Protein AF-A0A2P2IN54-F1 (afdb_monomer_lite)

Sequence (58 aa):
MRQLKKAAAALKGSDNRRATNVSAWLDAQQNRLNLPILLTTTIGSFPQTMDLRRDFRG

Organism: Rhizophora mucronata (NCBI:txid61149)

Structure (mmCIF, N/CA/C/O backbone):
data_AF-A0A2P2IN54-F1
#
_entry.id   AF-A0A2P2IN54-F1
#
loop_
_atom_site.group_PDB
_atom_site.id
_atom_site.type_symbol
_atom_site.label_atom_id
_atom_site.label_alt_id
_atom_site.label_comp_id
_atom_site.label_asym_id
_atom_site.label_entity_id
_atom_site.label_seq_id
_atom_site.pdbx_PDB_ins_code
_atom_site.Cartn_x
_atom_site.Cartn_y
_atom_site.Cartn_z
_atom_site.occupancy
_atom_site.B_iso_or_equiv
_atom_site.auth_seq_id
_atom_site.auth_comp_id
_atom_site.auth_asym_id
_atom_site.auth_atom_id
_atom_site.pdbx_PDB_model_num
ATOM 1 N N . MET A 1 1 ? 13.655 -25.652 -9.156 1.00 62.81 1 MET A N 1
ATOM 2 C CA . MET A 1 1 ? 14.841 -24.883 -9.622 1.00 62.81 1 MET A CA 1
ATOM 3 C C . MET A 1 1 ? 14.703 -24.236 -11.004 1.00 62.81 1 MET A C 1
ATOM 5 O O . MET A 1 1 ? 15.124 -23.096 -11.152 1.00 62.81 1 MET A O 1
ATOM 9 N N . ARG A 1 2 ? 14.134 -24.901 -12.025 1.00 74.81 2 ARG A N 1
ATOM 10 C CA . ARG A 1 2 ? 14.082 -24.360 -13.404 1.00 74.81 2 ARG A CA 1
ATOM 11 C C . ARG A 1 2 ? 13.203 -23.102 -13.560 1.00 74.81 2 ARG A C 1
ATOM 13 O O . ARG A 1 2 ? 13.585 -22.191 -14.283 1.00 74.81 2 ARG A O 1
ATOM 20 N N . GLN A 1 3 ? 12.075 -23.024 -12.847 1.00 84.12 3 GLN A N 1
ATOM 21 C CA . GLN A 1 3 ? 11.165 -21.865 -12.891 1.00 84.12 3 GLN A CA 1
ATOM 22 C C . GLN A 1 3 ? 11.748 -20.609 -12.221 1.00 84.12 3 GLN A C 1
ATOM 24 O O . GLN A 1 3 ? 11.680 -19.537 -12.811 1.00 84.12 3 GLN A O 1
ATOM 29 N N . LEU A 1 4 ? 12.398 -20.746 -11.057 1.00 90.69 4 LEU A N 1
ATOM 30 C CA . LEU A 1 4 ? 13.042 -19.625 -10.354 1.00 90.69 4 LEU A CA 1
ATOM 31 C C . LEU A 1 4 ? 14.101 -18.939 -11.230 1.00 90.69 4 LEU A C 1
ATOM 33 O O . LEU A 1 4 ? 14.093 -17.722 -11.381 1.00 90.69 4 LEU A O 1
ATOM 37 N N . LYS A 1 5 ? 14.978 -19.732 -11.863 1.00 91.12 5 LYS A N 1
ATOM 38 C CA . LYS A 1 5 ? 16.031 -19.210 -12.748 1.00 91.12 5 LYS A CA 1
ATOM 39 C C . LYS A 1 5 ? 15.454 -18.474 -13.962 1.00 91.12 5 LYS A C 1
ATOM 41 O O . LYS A 1 5 ? 15.979 -17.438 -14.348 1.00 91.12 5 LYS A O 1
ATOM 46 N N . LYS A 1 6 ? 14.358 -18.985 -14.537 1.00 92.94 6 LYS A N 1
ATOM 47 C CA . LYS A 1 6 ? 13.667 -18.340 -15.663 1.00 92.94 6 LYS A CA 1
ATOM 48 C C . LYS A 1 6 ? 13.025 -17.010 -15.252 1.00 92.94 6 LYS A C 1
ATOM 50 O O . LYS A 1 6 ? 13.129 -16.049 -16.000 1.00 92.94 6 LYS A O 1
ATOM 55 N N . ALA A 1 7 ? 12.400 -16.954 -14.075 1.00 89.94 7 ALA A N 1
ATOM 56 C CA . ALA A 1 7 ? 11.790 -15.731 -13.555 1.00 89.94 7 ALA A CA 1
ATOM 57 C C . ALA A 1 7 ? 12.843 -14.650 -13.268 1.00 89.94 7 ALA A C 1
ATOM 59 O O . ALA A 1 7 ? 12.667 -13.507 -13.670 1.00 89.94 7 ALA A O 1
ATOM 60 N N . ALA A 1 8 ? 13.971 -15.027 -12.659 1.00 90.31 8 ALA A N 1
ATOM 61 C CA . ALA A 1 8 ? 15.070 -14.101 -12.393 1.00 90.31 8 ALA A CA 1
ATOM 62 C C . ALA A 1 8 ? 15.694 -13.541 -13.684 1.00 90.31 8 ALA A C 1
ATOM 64 O O . ALA A 1 8 ? 15.975 -12.352 -13.762 1.00 90.31 8 ALA A O 1
ATOM 65 N N . ALA A 1 9 ? 15.865 -14.375 -14.716 1.00 92.19 9 ALA A N 1
ATOM 66 C CA . ALA A 1 9 ? 16.406 -13.942 -16.007 1.00 92.19 9 ALA A CA 1
ATOM 67 C C . ALA A 1 9 ? 15.448 -13.044 -16.814 1.00 92.19 9 ALA A C 1
ATOM 69 O O . ALA A 1 9 ? 15.888 -12.352 -17.726 1.00 92.19 9 ALA A O 1
ATOM 70 N N . ALA A 1 10 ? 14.147 -13.069 -16.508 1.00 92.62 10 ALA A N 1
ATOM 71 C CA . ALA A 1 10 ? 13.141 -12.255 -17.185 1.00 92.62 10 ALA A CA 1
ATOM 72 C C . ALA A 1 10 ? 13.005 -10.835 -16.602 1.00 92.62 10 ALA A C 1
ATOM 74 O O . ALA A 1 10 ? 12.293 -10.021 -17.190 1.00 92.62 10 ALA A O 1
ATOM 75 N N . LEU A 1 11 ? 13.666 -10.544 -15.472 1.00 92.69 11 LEU A N 1
ATOM 76 C CA . LEU A 1 11 ? 13.656 -9.224 -14.843 1.00 92.69 11 LEU A CA 1
ATOM 77 C C . LEU A 1 11 ? 14.322 -8.187 -15.751 1.00 92.69 11 LEU A C 1
ATOM 79 O O . LEU A 1 11 ? 15.445 -8.371 -16.224 1.00 92.69 11 LEU A O 1
ATOM 83 N N . LYS A 1 12 ? 13.639 -7.066 -15.964 1.00 92.12 12 LYS A N 1
ATOM 84 C CA . LYS A 1 12 ? 14.143 -5.908 -16.702 1.00 92.12 12 LYS A CA 1
ATOM 85 C C . LYS A 1 12 ? 14.627 -4.847 -15.723 1.00 92.12 12 LYS A C 1
ATOM 87 O O . LYS A 1 12 ? 14.078 -4.676 -14.638 1.00 92.12 12 LYS A O 1
ATOM 92 N N . GLY A 1 13 ? 15.609 -4.048 -16.140 1.00 87.06 13 GLY A N 1
ATOM 93 C CA . GLY A 1 13 ? 16.138 -2.950 -15.319 1.00 87.06 13 GLY A CA 1
ATOM 94 C C . GLY A 1 13 ? 15.104 -1.879 -14.939 1.00 87.06 13 GLY A C 1
ATOM 95 O O . GLY A 1 13 ? 15.349 -1.108 -14.019 1.00 87.06 13 GLY A O 1
ATOM 96 N N . SER A 1 14 ? 13.958 -1.841 -15.626 1.00 89.19 14 SER A N 1
ATOM 97 C CA . SER A 1 14 ? 12.826 -0.948 -15.364 1.00 89.19 14 SER A CA 1
ATOM 98 C C . SER A 1 14 ? 11.810 -1.490 -14.359 1.00 89.19 14 SER A C 1
ATOM 100 O O . SER A 1 14 ? 10.963 -0.726 -13.908 1.00 89.19 14 SER A O 1
ATOM 102 N N . ASP A 1 15 ? 11.859 -2.778 -14.009 1.00 91.62 15 ASP A N 1
ATOM 103 C CA . ASP A 1 15 ? 10.840 -3.418 -13.157 1.00 91.62 15 ASP A CA 1
ATOM 104 C C . ASP A 1 15 ? 10.878 -2.904 -11.707 1.00 91.62 15 ASP A C 1
ATOM 106 O O . ASP A 1 15 ? 9.942 -3.095 -10.934 1.00 91.62 15 ASP A O 1
ATOM 110 N N . ASN A 1 16 ? 11.950 -2.200 -11.341 1.00 89.12 16 ASN A N 1
ATOM 111 C CA . ASN A 1 16 ? 12.099 -1.490 -10.073 1.00 89.12 16 ASN A CA 1
ATOM 112 C C . ASN A 1 16 ? 11.365 -0.135 -10.029 1.00 89.12 16 ASN A C 1
ATOM 114 O O . ASN A 1 16 ? 11.330 0.505 -8.978 1.00 89.12 16 ASN A O 1
ATOM 118 N N . ARG A 1 17 ? 10.805 0.331 -11.151 1.00 90.81 17 ARG A N 1
ATOM 119 C CA . ARG A 1 17 ? 10.110 1.616 -11.261 1.00 90.81 17 ARG A CA 1
ATOM 120 C C . ARG A 1 17 ? 8.640 1.391 -11.570 1.00 90.81 17 ARG A C 1
ATOM 122 O O . ARG A 1 17 ? 8.263 0.518 -12.346 1.00 90.81 17 ARG A O 1
ATOM 129 N N . ARG A 1 18 ? 7.788 2.234 -10.989 1.00 87.75 18 ARG A N 1
ATOM 130 C CA . ARG A 1 18 ? 6.386 2.305 -11.409 1.00 87.75 18 ARG A CA 1
ATOM 131 C C . ARG A 1 18 ? 6.313 2.973 -12.784 1.00 87.75 18 ARG A C 1
ATOM 133 O O . ARG A 1 18 ? 7.048 3.919 -13.047 1.00 87.75 18 ARG A O 1
ATOM 140 N N . ALA A 1 19 ? 5.410 2.495 -13.639 1.00 86.56 19 ALA A N 1
ATOM 141 C CA . ALA A 1 19 ? 5.195 3.060 -14.974 1.00 86.56 19 ALA A CA 1
ATOM 142 C C . ALA A 1 19 ? 4.574 4.470 -14.938 1.00 86.56 19 ALA A C 1
ATOM 144 O O . ALA A 1 19 ? 4.729 5.247 -15.874 1.00 86.56 19 ALA A O 1
ATOM 145 N N . THR A 1 20 ? 3.866 4.802 -13.857 1.00 87.50 20 THR A N 1
ATOM 146 C CA . THR A 1 20 ? 3.194 6.090 -13.664 1.00 87.50 20 THR A CA 1
ATOM 147 C C . THR A 1 20 ? 4.094 7.090 -12.951 1.00 87.50 20 THR A C 1
ATOM 149 O O . THR A 1 20 ? 4.707 6.762 -11.933 1.00 87.50 20 THR A O 1
ATOM 152 N N . ASN A 1 21 ? 4.098 8.334 -13.433 1.00 91.88 21 ASN A N 1
ATOM 153 C CA . ASN A 1 21 ? 4.700 9.462 -12.725 1.00 91.88 21 ASN A CA 1
ATOM 154 C C . ASN A 1 21 ? 3.976 9.702 -11.383 1.00 91.88 21 ASN A C 1
ATOM 156 O O . ASN A 1 21 ? 2.768 9.486 -11.275 1.00 91.88 21 ASN A O 1
ATOM 160 N N . VAL A 1 22 ? 4.717 10.161 -10.374 1.00 90.06 22 VAL A N 1
ATOM 161 C CA . VAL A 1 22 ? 4.228 10.448 -9.021 1.00 90.06 22 VAL A CA 1
ATOM 162 C C . VAL A 1 22 ? 3.069 11.444 -9.044 1.00 90.06 22 VAL A C 1
ATOM 164 O O . VAL A 1 22 ? 2.059 11.171 -8.406 1.00 90.06 22 VAL A O 1
ATOM 167 N N . SER A 1 23 ? 3.153 12.535 -9.815 1.00 92.44 23 SER A N 1
ATOM 168 C CA . SER A 1 23 ? 2.077 13.542 -9.867 1.00 92.44 23 SER A CA 1
ATOM 169 C C . SER A 1 23 ? 0.768 12.963 -10.408 1.00 92.44 23 SER A C 1
ATOM 171 O O . SER A 1 23 ? -0.268 13.067 -9.764 1.00 92.44 23 SER A O 1
ATOM 173 N N . ALA A 1 24 ? 0.830 12.241 -11.532 1.00 93.44 24 ALA A N 1
ATOM 174 C CA . ALA A 1 24 ? -0.347 11.602 -12.123 1.00 93.44 24 ALA A CA 1
ATOM 175 C C . ALA A 1 24 ? -0.951 10.523 -11.204 1.00 93.44 24 ALA A C 1
ATOM 177 O O . ALA A 1 24 ? -2.164 10.324 -11.176 1.00 93.44 24 ALA A O 1
ATOM 178 N N . TRP A 1 25 ? -0.108 9.817 -10.443 1.00 92.81 25 TRP A N 1
ATOM 179 C CA . TRP A 1 25 ? -0.575 8.849 -9.457 1.00 92.81 25 TRP A CA 1
ATOM 180 C C . TRP A 1 25 ? -1.256 9.531 -8.266 1.00 92.81 25 TRP A C 1
ATOM 182 O O . TRP A 1 25 ? -2.308 9.059 -7.843 1.00 92.81 25 TRP A O 1
ATOM 192 N N . LEU A 1 26 ? -0.706 10.639 -7.761 1.00 92.81 26 LEU A N 1
ATOM 193 C CA . LEU A 1 26 ? -1.306 11.414 -6.672 1.00 92.81 26 LEU A CA 1
ATOM 194 C C . LEU A 1 26 ? -2.690 11.945 -7.051 1.00 92.81 26 LEU A C 1
ATOM 196 O O . LEU A 1 26 ? -3.630 11.736 -6.287 1.00 92.81 26 LEU A O 1
ATOM 200 N N . ASP A 1 27 ? -2.846 12.521 -8.244 1.00 93.62 27 ASP A N 1
ATOM 201 C CA . ASP A 1 27 ? -4.144 13.013 -8.725 1.00 93.62 27 ASP A CA 1
ATOM 202 C C . ASP A 1 27 ? -5.170 11.874 -8.820 1.00 93.62 27 ASP A C 1
ATOM 204 O O . ASP A 1 27 ? -6.308 11.989 -8.358 1.00 93.62 27 ASP A O 1
ATOM 208 N N . ALA A 1 28 ? -4.758 10.722 -9.359 1.00 94.06 28 ALA A N 1
ATOM 209 C CA . ALA A 1 28 ? -5.613 9.542 -9.440 1.00 94.06 28 ALA A CA 1
ATOM 210 C C . ALA A 1 28 ? -5.983 8.981 -8.053 1.00 94.06 28 ALA A C 1
ATOM 212 O O . ALA A 1 28 ? -7.115 8.537 -7.854 1.00 94.06 28 ALA A O 1
ATOM 213 N N . GLN A 1 29 ? -5.056 8.988 -7.087 1.00 94.00 29 GLN A N 1
ATOM 214 C CA . GLN A 1 29 ? -5.330 8.551 -5.715 1.00 94.00 29 GLN A CA 1
ATOM 215 C C . GLN A 1 29 ? -6.268 9.515 -4.992 1.00 94.00 29 GLN A C 1
ATOM 217 O O . GLN A 1 29 ? -7.217 9.055 -4.361 1.00 94.00 29 GLN A O 1
ATOM 222 N N . GLN A 1 30 ? -6.050 10.826 -5.113 1.00 94.31 30 GLN A N 1
ATOM 223 C CA . GLN A 1 30 ? -6.895 11.831 -4.476 1.00 94.31 30 GLN A CA 1
ATOM 224 C C . GLN A 1 30 ? -8.320 11.787 -5.033 1.00 94.31 30 GLN A C 1
ATOM 226 O O . GLN A 1 30 ? -9.267 11.780 -4.254 1.00 94.31 30 GLN A O 1
ATOM 231 N N . ASN A 1 31 ? -8.488 11.645 -6.352 1.00 94.00 31 ASN A N 1
ATOM 232 C CA . ASN A 1 31 ? -9.809 11.481 -6.967 1.00 94.00 31 ASN A CA 1
ATOM 233 C C . ASN A 1 31 ? -10.515 10.191 -6.527 1.00 94.00 31 ASN A C 1
ATOM 235 O O . ASN A 1 31 ? -11.737 10.158 -6.414 1.00 94.00 31 ASN A O 1
ATOM 239 N N . ARG A 1 32 ? -9.760 9.114 -6.281 1.00 96.06 32 ARG A N 1
ATOM 240 C CA . ARG A 1 32 ? -10.326 7.815 -5.895 1.00 96.06 32 ARG A CA 1
ATOM 241 C C . ARG A 1 32 ? -10.671 7.725 -4.408 1.00 96.06 32 ARG A C 1
ATOM 243 O O . ARG A 1 32 ? -11.668 7.099 -4.064 1.00 96.06 32 ARG A O 1
ATOM 250 N N . LEU A 1 33 ? -9.815 8.258 -3.539 1.00 94.62 33 LEU A N 1
ATOM 251 C CA . LEU A 1 33 ? -9.923 8.114 -2.084 1.00 94.62 33 LEU A CA 1
ATOM 252 C C . LEU A 1 33 ? -10.547 9.341 -1.407 1.00 94.62 33 LEU A C 1
ATOM 254 O O . LEU A 1 33 ? -11.045 9.211 -0.294 1.00 94.62 33 LEU A O 1
ATOM 258 N N . ASN A 1 34 ? -10.526 10.502 -2.072 1.00 94.88 34 ASN A N 1
ATOM 259 C CA . ASN A 1 34 ? -11.090 11.772 -1.611 1.00 94.88 34 ASN A CA 1
ATOM 260 C C . ASN A 1 34 ? -10.736 12.096 -0.148 1.00 94.88 34 ASN A C 1
ATOM 262 O O . ASN A 1 34 ? -11.602 12.333 0.695 1.00 94.88 34 ASN A O 1
ATOM 266 N N . LEU A 1 35 ? -9.442 12.028 0.166 1.00 93.38 35 LEU A N 1
ATOM 267 C CA . LEU A 1 35 ? -8.950 12.102 1.537 1.00 93.38 35 LEU A CA 1
ATOM 268 C C . LEU A 1 35 ? -8.899 13.556 2.029 1.00 93.38 35 LEU A C 1
ATOM 270 O O . LEU A 1 35 ? -8.588 14.454 1.240 1.00 93.38 35 LEU A O 1
ATOM 274 N N . PRO A 1 36 ? -9.164 13.799 3.326 1.00 94.00 36 PRO A N 1
ATOM 275 C CA . PRO A 1 36 ? -8.974 15.113 3.924 1.00 94.00 36 PRO A CA 1
ATOM 276 C C . PRO A 1 36 ? -7.486 15.480 3.970 1.00 94.00 36 PRO A C 1
ATOM 278 O O . PRO A 1 36 ? -6.614 14.611 3.954 1.00 94.00 36 PRO A O 1
ATOM 281 N N . ILE A 1 37 ? -7.196 16.777 4.102 1.00 92.69 37 ILE A N 1
ATOM 282 C CA . ILE A 1 37 ? -5.819 17.296 4.108 1.00 92.69 37 ILE A CA 1
ATOM 283 C C . ILE A 1 37 ? -4.957 16.735 5.251 1.00 92.69 37 ILE A C 1
ATOM 285 O O . ILE A 1 37 ? -3.749 16.586 5.097 1.00 92.69 37 ILE A O 1
ATOM 289 N N . LEU A 1 38 ? -5.581 16.378 6.377 1.00 94.12 38 LEU A N 1
ATOM 290 C CA . LEU A 1 38 ? -4.944 15.688 7.497 1.00 94.12 38 LEU A CA 1
ATOM 291 C C . LEU A 1 38 ? -5.578 14.310 7.680 1.00 94.12 38 LEU A C 1
ATOM 293 O O . LEU A 1 38 ? -6.496 14.124 8.479 1.00 94.12 38 LEU A O 1
ATOM 297 N N . LEU A 1 39 ? -5.091 13.340 6.911 1.00 94.19 39 LEU A N 1
ATOM 298 C CA . LEU A 1 39 ? -5.494 11.947 7.050 1.00 94.19 39 LEU A CA 1
ATOM 299 C C . LEU A 1 39 ? -4.819 11.291 8.265 1.00 94.19 39 LEU A C 1
ATOM 301 O O . LEU A 1 39 ? -3.625 11.472 8.502 1.00 94.19 39 LEU A O 1
ATOM 305 N N . THR A 1 40 ? -5.567 10.448 8.978 1.00 95.44 40 THR A N 1
ATOM 306 C CA . THR A 1 40 ? -5.039 9.520 9.982 1.00 95.44 40 THR A CA 1
ATOM 307 C C . THR A 1 40 ? -5.163 8.079 9.482 1.00 95.44 40 THR A C 1
ATOM 309 O O . THR A 1 40 ? -6.206 7.656 8.988 1.00 95.44 40 THR A O 1
ATOM 312 N N . THR A 1 41 ? -4.083 7.306 9.592 1.00 95.00 41 THR A N 1
ATOM 313 C CA . THR A 1 41 ? -4.061 5.877 9.241 1.00 95.00 41 THR A CA 1
ATOM 314 C C . THR A 1 41 ? -3.314 5.087 10.306 1.00 95.00 41 THR A C 1
ATOM 316 O O . THR A 1 41 ? -2.277 5.537 10.792 1.00 95.00 41 THR A O 1
ATOM 319 N N . THR A 1 42 ? -3.786 3.886 10.637 1.00 95.19 42 THR A N 1
ATOM 320 C CA . THR A 1 42 ? -3.04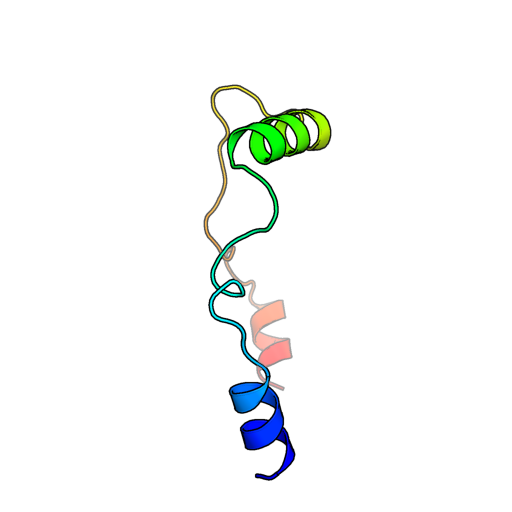9 2.932 11.481 1.00 95.19 42 THR A CA 1
ATOM 321 C C . THR A 1 42 ? -2.075 2.117 10.622 1.00 95.19 42 THR A C 1
ATOM 323 O O . THR A 1 42 ? -2.409 1.736 9.506 1.00 95.19 42 THR A O 1
ATOM 326 N N . ILE A 1 43 ? -0.871 1.830 11.129 1.00 96.44 43 ILE A N 1
ATOM 327 C CA . ILE A 1 43 ? 0.203 1.157 10.365 1.00 96.44 43 ILE A CA 1
ATOM 328 C C . ILE A 1 43 ? 0.008 -0.372 10.268 1.00 96.44 43 ILE A C 1
ATOM 330 O O . ILE A 1 43 ? 0.637 -1.019 9.435 1.00 96.44 43 ILE A O 1
ATOM 334 N N . GLY A 1 44 ? -0.853 -0.983 11.091 1.00 93.88 44 GLY A N 1
ATOM 335 C CA . GLY A 1 44 ? -0.891 -2.443 11.183 1.00 93.88 44 GLY A CA 1
ATOM 336 C C . GLY A 1 44 ? -2.043 -3.031 11.988 1.00 93.88 44 GLY A C 1
ATOM 337 O O . GLY A 1 44 ? -3.175 -2.557 11.933 1.00 93.88 44 GLY A O 1
ATOM 338 N N . SER A 1 45 ? -1.739 -4.126 12.684 1.00 94.00 45 SER A N 1
ATOM 339 C CA . SER A 1 45 ? -2.715 -4.983 13.353 1.00 94.00 45 SER A CA 1
ATOM 340 C C . SER A 1 45 ? -3.453 -4.288 14.490 1.00 94.00 45 SER A C 1
ATOM 342 O O . SER A 1 45 ? -2.879 -3.505 15.246 1.00 94.00 45 SER A O 1
ATOM 344 N N . PHE A 1 46 ? -4.702 -4.694 14.675 1.00 94.44 46 PHE A N 1
ATOM 345 C CA . PHE A 1 46 ? -5.484 -4.392 15.865 1.00 94.44 46 PHE A CA 1
ATOM 346 C C . PHE A 1 46 ? -5.256 -5.454 16.951 1.00 94.44 46 PHE A C 1
ATOM 348 O O . PHE A 1 46 ? -4.765 -6.546 16.644 1.00 94.44 46 PHE A O 1
ATOM 355 N N . PRO A 1 47 ? -5.606 -5.167 18.219 1.00 94.88 47 PRO A N 1
ATOM 356 C CA . PRO A 1 47 ? -5.538 -6.156 19.286 1.00 94.88 47 PRO A CA 1
ATOM 357 C C . PRO A 1 47 ? -6.275 -7.443 18.902 1.00 94.88 47 PRO A C 1
ATOM 359 O O . PRO A 1 47 ? -7.468 -7.430 18.603 1.00 94.88 47 PRO A O 1
ATOM 362 N N . GLN A 1 48 ? -5.561 -8.568 18.915 1.00 92.25 48 GLN A N 1
ATOM 363 C CA . GLN A 1 48 ? -6.159 -9.866 18.622 1.00 92.25 48 GLN A CA 1
ATOM 364 C C . GLN A 1 48 ? -6.996 -10.333 19.819 1.00 92.25 48 GLN A C 1
ATOM 366 O O . GLN A 1 48 ? -6.511 -10.345 20.958 1.00 92.25 48 GLN A O 1
ATOM 371 N N . THR A 1 49 ? -8.244 -10.728 19.570 1.00 94.06 49 THR A N 1
ATOM 372 C CA . THR A 1 49 ? -9.160 -11.238 20.600 1.00 94.06 49 THR A CA 1
ATOM 373 C C . THR A 1 49 ? -8.806 -12.672 21.011 1.00 94.06 49 THR A C 1
ATOM 375 O O . THR A 1 49 ? -8.009 -13.353 20.360 1.00 94.06 49 THR A O 1
ATOM 378 N N . 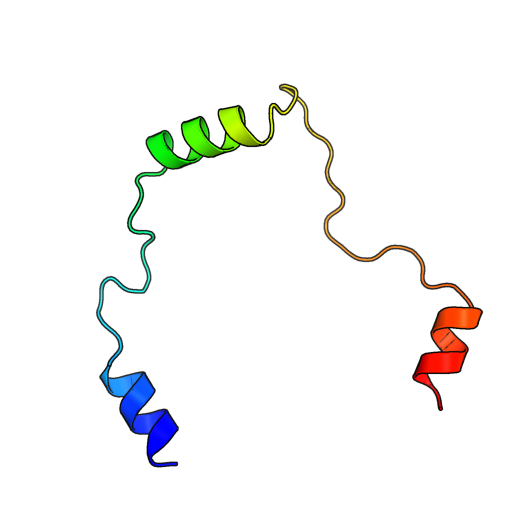MET A 1 50 ? -9.365 -13.141 22.133 1.00 91.31 50 MET A N 1
ATOM 379 C CA . MET A 1 50 ? -9.127 -14.507 22.621 1.00 91.31 50 MET A CA 1
ATOM 380 C C . MET A 1 50 ? -9.702 -15.576 21.694 1.00 91.31 50 MET A C 1
ATOM 382 O O . MET A 1 50 ? -9.067 -16.615 21.535 1.00 91.31 50 MET A O 1
ATOM 386 N N . ASP A 1 51 ? -10.842 -15.310 21.061 1.00 90.50 51 ASP A N 1
ATOM 387 C CA . ASP A 1 51 ? -11.475 -16.247 20.128 1.00 90.50 51 ASP A CA 1
ATOM 388 C C . ASP A 1 51 ? -10.582 -16.466 18.900 1.00 90.50 51 ASP A C 1
ATOM 390 O O . ASP A 1 51 ? -10.199 -17.596 18.610 1.00 90.50 51 ASP A O 1
ATOM 394 N N . LEU A 1 52 ? -10.064 -15.378 18.312 1.00 89.06 52 LEU A N 1
ATOM 395 C CA . LEU A 1 52 ? -9.099 -15.444 17.206 1.00 89.06 52 LEU A CA 1
ATOM 396 C C . LEU A 1 52 ? -7.789 -16.160 17.578 1.00 89.06 52 LEU A C 1
ATOM 398 O O . LEU A 1 52 ? -7.105 -16.696 16.708 1.00 89.06 52 LEU A O 1
ATOM 402 N N . ARG A 1 53 ? -7.393 -16.153 18.858 1.00 89.62 53 ARG A N 1
ATOM 403 C CA . ARG A 1 53 ? -6.201 -16.876 19.338 1.00 89.62 53 ARG A CA 1
ATOM 404 C C . ARG A 1 53 ? -6.432 -18.375 19.527 1.00 89.62 53 ARG A C 1
ATOM 406 O O . ARG A 1 53 ? -5.444 -19.109 19.581 1.00 89.62 53 ARG A O 1
ATOM 413 N N . ARG A 1 54 ? -7.680 -18.815 19.709 1.00 86.81 54 ARG A N 1
ATOM 414 C CA . ARG A 1 54 ? -8.036 -20.232 19.872 1.00 86.81 54 ARG A CA 1
ATOM 415 C C . ARG A 1 54 ? -8.073 -20.928 18.515 1.00 86.81 54 ARG A C 1
ATOM 417 O O . ARG A 1 54 ? -7.430 -21.960 18.378 1.00 86.81 54 ARG A O 1
ATOM 424 N N . ASP A 1 55 ? -8.692 -20.297 17.519 1.00 78.06 55 ASP A N 1
ATOM 425 C CA . ASP A 1 55 ? -8.813 -20.840 1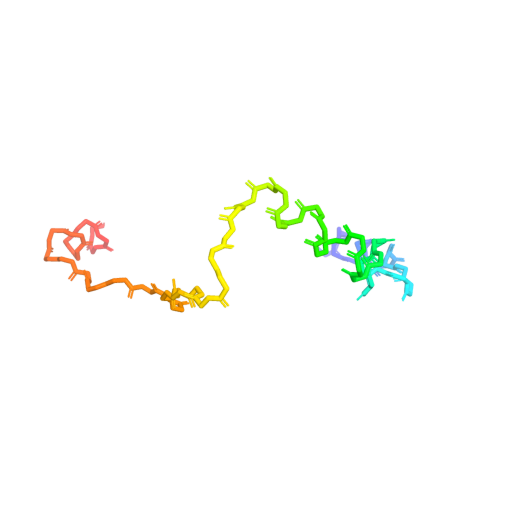6.157 1.00 78.06 55 ASP A CA 1
ATOM 426 C C . ASP A 1 55 ? -7.457 -21.034 15.465 1.00 78.06 55 ASP A C 1
ATOM 428 O O . ASP A 1 55 ? -7.271 -21.978 14.710 1.00 78.06 55 ASP A O 1
ATOM 432 N N . PHE A 1 56 ? -6.480 -20.164 15.746 1.00 76.75 56 PHE A N 1
ATOM 433 C CA . PHE A 1 56 ? -5.131 -20.273 15.175 1.00 76.75 56 PHE A CA 1
ATOM 434 C C . PHE A 1 56 ? -4.249 -21.331 15.868 1.00 76.75 56 PHE A C 1
ATOM 436 O O . PHE A 1 56 ? -3.167 -21.645 15.379 1.00 76.75 56 PHE A O 1
ATOM 443 N N . ARG A 1 57 ? -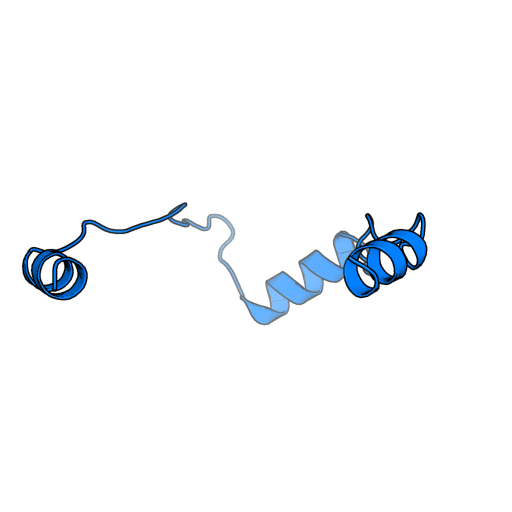4.659 -21.845 17.037 1.00 71.50 57 ARG A N 1
ATOM 444 C CA . ARG A 1 57 ? -3.916 -22.876 17.787 1.00 71.50 57 ARG A CA 1
ATOM 445 C C . ARG A 1 57 ? -4.491 -24.292 17.632 1.00 71.50 57 ARG A C 1
ATOM 447 O O . ARG A 1 57 ? -4.021 -25.181 18.342 1.00 71.50 57 ARG A O 1
ATOM 454 N N . GLY A 1 58 ? -5.477 -24.487 16.754 1.00 54.50 58 GLY A N 1
ATOM 455 C CA . GLY A 1 58 ? -5.983 -25.802 16.331 1.00 54.50 58 GLY A CA 1
ATOM 456 C C . GLY A 1 58 ? -5.315 -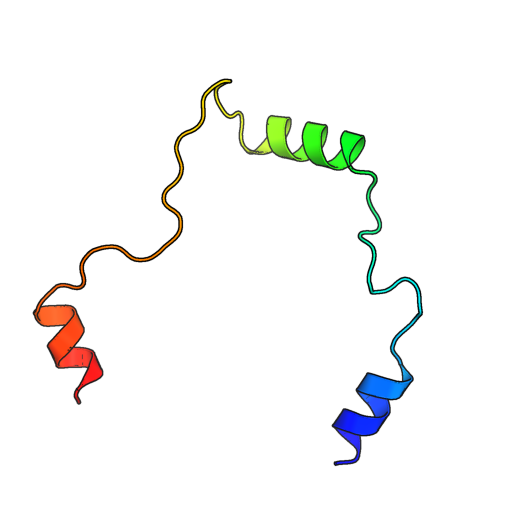26.285 15.053 1.00 54.50 58 GLY A C 1
ATOM 457 O O . GLY A 1 58 ? -5.240 -27.520 14.889 1.00 54.50 58 GLY A O 1
#

InterPro domains:
  IPR038071 UROD/MetE-like superfamily [G3DSA:3.20.20.210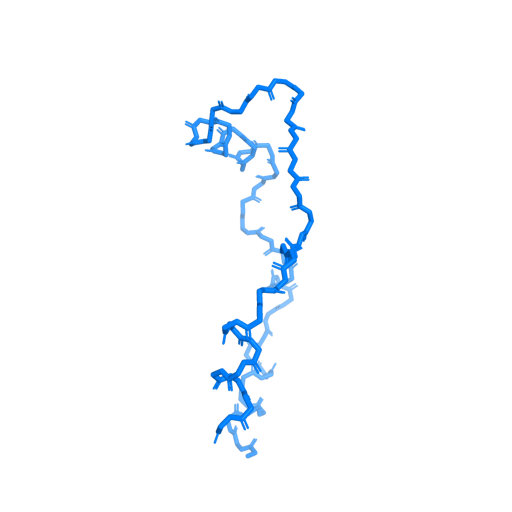] (1-58)
  IPR038071 UROD/MetE-like superfamily [SSF51726] (4-54)

pLDDT: mean 89.78, std 7.76, range [54.5, 96.44]

Radius of gyration: 20.6 Å; chains: 1; bounding box: 28×43×40 Å

Foldseek 3Di:
DVVVVVVVVPDDPCPVDDPDDPVVVVVVCCVVVVADPDDDDDPDDDDDDPVNVVVVVD

Secondary structure (DSSP, 8-state):
-HHHHHHHHT--TTTTS-SS-HHHHHHHHHHHH---SS-----SPPPPPHHHHHHTT-